Protein AF-A0A5Q4BYJ5-F1 (afdb_monomer_lite)

Secondary structure (DSSP, 8-state):
-HHHHHHHHHHHHHHHHHHHHHHHHHHHHHHHSPPPPTTTGGGGGTTHHHHHHHHHHHHHHHHHHHHHGGGSGGGTTSPTTSPPHHHHHHHHHHHHHHHHHHHHHHHHHHHHHHHHT-S-----GGGGGGHHHHHHHHHHHHHHHHHHT-

Structure (mmCIF, N/CA/C/O backbone):
data_AF-A0A5Q4BYJ5-F1
#
_entry.id   AF-A0A5Q4BYJ5-F1
#
loop_
_atom_site.group_PDB
_atom_site.id
_atom_site.type_symbol
_atom_site.label_atom_id
_atom_site.label_alt_id
_atom_site.label_comp_id
_atom_site.label_asym_id
_atom_site.label_entity_id
_atom_site.label_seq_id
_atom_site.pdbx_PDB_ins_code
_atom_site.Cartn_x
_atom_site.Cartn_y
_atom_site.Cartn_z
_atom_site.occupancy
_atom_site.B_iso_or_equiv
_atom_site.auth_seq_id
_atom_site.auth_comp_id
_atom_site.auth_asym_id
_atom_site.auth_atom_id
_atom_site.pdbx_PDB_model_num
ATOM 1 N N . MET A 1 1 ? 22.107 6.100 -10.812 1.00 63.62 1 MET A N 1
ATOM 2 C CA . MET A 1 1 ? 20.747 5.807 -11.323 1.00 63.62 1 MET A CA 1
ATOM 3 C C . MET A 1 1 ? 20.457 4.307 -11.417 1.00 63.62 1 MET A C 1
ATOM 5 O O . MET A 1 1 ? 19.502 3.867 -10.801 1.00 63.62 1 MET A O 1
ATOM 9 N N . ARG A 1 2 ? 21.280 3.491 -12.101 1.00 69.31 2 ARG A N 1
ATOM 10 C CA . ARG A 1 2 ? 21.066 2.025 -12.195 1.00 69.31 2 ARG A CA 1
ATOM 11 C C . ARG A 1 2 ? 21.220 1.290 -10.856 1.00 69.31 2 ARG A C 1
ATOM 13 O O . ARG A 1 2 ? 20.358 0.502 -10.493 1.00 69.31 2 ARG A O 1
ATOM 20 N N . SER A 1 3 ? 22.260 1.612 -10.087 1.00 79.12 3 SER A N 1
ATOM 21 C CA . SER A 1 3 ? 22.483 1.052 -8.743 1.00 79.12 3 SER A CA 1
ATOM 22 C C . SER A 1 3 ? 21.363 1.427 -7.767 1.00 79.12 3 SER A C 1
ATOM 24 O O . SER A 1 3 ? 21.011 0.643 -6.894 1.00 79.12 3 SER A O 1
ATOM 26 N N . SER A 1 4 ? 20.765 2.607 -7.958 1.00 87.44 4 SER A N 1
ATOM 27 C CA . SER A 1 4 ? 19.633 3.089 -7.167 1.00 87.44 4 SER A CA 1
ATOM 28 C C . SER A 1 4 ? 18.394 2.211 -7.367 1.00 87.44 4 SER A C 1
ATOM 30 O O . SER A 1 4 ? 17.737 1.904 -6.387 1.00 87.44 4 SER A O 1
ATOM 32 N N . LEU A 1 5 ? 18.120 1.736 -8.593 1.00 89.62 5 LEU A N 1
ATOM 33 C CA . LEU A 1 5 ? 16.994 0.833 -8.868 1.00 89.62 5 LEU A CA 1
ATOM 34 C C . LEU A 1 5 ? 17.147 -0.507 -8.136 1.00 89.62 5 LEU A C 1
ATOM 36 O O . LEU A 1 5 ? 16.210 -0.964 -7.488 1.00 89.62 5 LEU A O 1
ATOM 40 N N . VAL A 1 6 ? 18.338 -1.111 -8.203 1.00 89.56 6 VAL A N 1
ATOM 41 C CA . VAL A 1 6 ? 18.634 -2.365 -7.490 1.00 89.56 6 VAL A CA 1
ATOM 42 C C . VAL A 1 6 ? 18.486 -2.169 -5.981 1.00 89.56 6 VAL A C 1
ATOM 44 O O . VAL A 1 6 ? 17.811 -2.959 -5.326 1.00 89.56 6 VAL A O 1
ATOM 47 N N . ALA A 1 7 ? 19.043 -1.082 -5.437 1.00 94.56 7 ALA A N 1
ATOM 48 C CA . ALA A 1 7 ? 18.878 -0.739 -4.029 1.00 94.56 7 ALA A CA 1
ATOM 49 C C . ALA A 1 7 ? 17.399 -0.556 -3.648 1.00 94.56 7 ALA A C 1
ATOM 51 O O . ALA A 1 7 ? 16.985 -1.023 -2.593 1.00 94.56 7 ALA A O 1
ATOM 52 N N . SER A 1 8 ? 16.580 0.057 -4.507 1.00 96.25 8 SER A N 1
ATOM 53 C CA . SER A 1 8 ? 15.147 0.213 -4.250 1.00 96.25 8 SER A CA 1
ATOM 54 C C . SER A 1 8 ? 14.390 -1.118 -4.232 1.00 96.25 8 SER A C 1
ATOM 56 O O . SER A 1 8 ? 13.551 -1.295 -3.355 1.00 96.25 8 SER A O 1
ATOM 58 N N . TYR A 1 9 ? 14.703 -2.073 -5.118 1.00 95.75 9 TYR A N 1
ATOM 59 C CA . TYR A 1 9 ? 14.129 -3.427 -5.043 1.00 95.75 9 TYR A CA 1
ATOM 60 C C . TYR A 1 9 ? 14.543 -4.158 -3.760 1.00 95.75 9 TYR A C 1
ATOM 62 O O . TYR A 1 9 ? 13.710 -4.810 -3.134 1.00 95.75 9 TYR A O 1
ATOM 70 N N . ILE A 1 10 ? 15.804 -4.014 -3.335 1.00 97.12 10 ILE A N 1
ATOM 71 C CA . ILE A 1 10 ? 16.297 -4.591 -2.076 1.00 97.12 10 ILE A CA 1
ATOM 72 C C . ILE A 1 10 ? 15.548 -3.990 -0.882 1.00 97.12 10 ILE A C 1
ATOM 74 O O . ILE A 1 10 ? 15.026 -4.728 -0.051 1.00 97.12 10 ILE A O 1
ATOM 78 N N . LEU A 1 11 ? 15.453 -2.659 -0.807 1.00 97.75 11 LEU A N 1
ATOM 79 C CA . LEU A 1 11 ? 14.757 -1.966 0.280 1.00 97.75 11 LEU A CA 1
ATOM 80 C C . LEU A 1 11 ? 13.262 -2.291 0.304 1.00 97.75 11 LEU A C 1
ATOM 82 O O . LEU A 1 11 ? 12.705 -2.498 1.381 1.00 97.75 11 LEU A O 1
ATOM 86 N N . TRP A 1 12 ? 12.626 -2.387 -0.867 1.00 98.19 12 TRP A N 1
ATOM 87 C CA . TRP A 1 12 ? 11.240 -2.831 -0.977 1.00 98.19 12 TRP A CA 1
ATOM 88 C C . TRP A 1 12 ? 11.072 -4.252 -0.428 1.00 98.19 12 TRP A C 1
ATOM 90 O O . TRP A 1 12 ? 10.222 -4.472 0.432 1.00 98.19 12 TRP A O 1
ATOM 100 N N . GLY A 1 13 ? 11.927 -5.193 -0.842 1.00 97.88 13 GLY A N 1
ATOM 101 C CA . GLY A 1 13 ? 11.881 -6.579 -0.373 1.00 97.88 13 GLY A CA 1
ATOM 102 C C . GLY A 1 13 ? 12.079 -6.698 1.138 1.00 97.88 13 GLY A C 1
ATOM 103 O O . GLY A 1 13 ? 11.297 -7.365 1.811 1.00 97.88 13 GLY A O 1
ATOM 104 N N . ILE A 1 14 ? 13.066 -5.987 1.694 1.00 98.00 14 ILE A N 1
ATOM 105 C CA . ILE A 1 14 ? 13.293 -5.912 3.146 1.00 98.00 14 ILE A CA 1
ATOM 106 C C . ILE A 1 14 ? 12.039 -5.387 3.857 1.00 98.00 14 ILE A C 1
ATOM 108 O O . ILE A 1 14 ? 11.580 -5.993 4.827 1.00 98.00 14 ILE A O 1
ATOM 112 N N . GLY A 1 15 ? 11.464 -4.287 3.361 1.00 97.25 15 GLY A N 1
ATOM 113 C CA . GLY A 1 15 ? 10.270 -3.673 3.935 1.00 97.25 15 GLY A CA 1
ATOM 114 C C . GLY A 1 15 ? 9.064 -4.612 3.945 1.00 97.25 15 GLY A C 1
ATOM 115 O O . GLY A 1 15 ? 8.396 -4.740 4.972 1.00 97.25 15 GLY A O 1
ATOM 116 N N . ILE A 1 16 ? 8.811 -5.319 2.841 1.00 97.00 16 ILE A N 1
ATOM 117 C CA . ILE A 1 16 ? 7.688 -6.259 2.737 1.00 97.00 16 ILE A CA 1
ATOM 118 C C . ILE A 1 16 ? 7.893 -7.502 3.595 1.00 97.00 16 ILE A C 1
ATOM 120 O O . ILE A 1 16 ? 6.950 -7.919 4.265 1.00 97.00 16 ILE A O 1
ATOM 124 N N . CYS A 1 17 ? 9.106 -8.053 3.663 1.00 97.19 17 CYS A N 1
ATOM 125 C CA . CYS A 1 17 ? 9.398 -9.187 4.539 1.00 97.19 17 CYS A CA 1
ATOM 126 C C . CYS A 1 17 ? 9.160 -8.836 6.015 1.00 97.19 17 CYS A C 1
ATOM 128 O O . CYS A 1 17 ? 8.422 -9.544 6.703 1.00 97.19 17 CYS A O 1
ATOM 130 N N . PHE A 1 18 ? 9.712 -7.715 6.495 1.00 97.00 18 PHE A N 1
ATOM 131 C CA . PHE A 1 18 ? 9.479 -7.271 7.873 1.00 97.00 18 PHE A CA 1
ATOM 132 C C . PHE A 1 18 ? 8.009 -6.944 8.130 1.00 97.00 18 PHE A C 1
ATOM 134 O O . PHE A 1 18 ? 7.467 -7.331 9.167 1.00 97.00 18 PHE A O 1
ATOM 141 N N . SER A 1 19 ? 7.336 -6.297 7.176 1.00 96.00 19 SER A N 1
ATOM 142 C CA . SER A 1 19 ? 5.901 -6.060 7.288 1.00 96.00 19 SER A CA 1
ATOM 143 C C . SER A 1 19 ? 5.115 -7.364 7.391 1.00 96.00 19 SER A C 1
ATOM 145 O O . SER A 1 19 ? 4.181 -7.430 8.181 1.00 96.00 19 SER A O 1
ATOM 147 N N . GLY A 1 20 ? 5.466 -8.396 6.623 1.00 95.81 20 GLY A N 1
ATOM 148 C CA . GLY A 1 20 ? 4.810 -9.701 6.685 1.00 95.81 20 GLY A CA 1
ATOM 149 C C . GLY A 1 20 ? 4.900 -10.324 8.080 1.00 95.81 20 GLY A C 1
ATOM 150 O O . GLY A 1 20 ? 3.893 -10.793 8.609 1.00 95.81 20 GLY A O 1
ATOM 151 N N . MET A 1 21 ? 6.071 -10.244 8.720 1.00 96.88 21 MET A N 1
ATOM 152 C CA . MET A 1 21 ? 6.265 -10.717 10.097 1.00 96.88 21 MET A CA 1
ATOM 153 C C . MET A 1 21 ? 5.393 -9.938 11.091 1.00 96.88 21 MET A C 1
ATOM 155 O O . MET A 1 21 ? 4.711 -10.538 11.921 1.00 96.88 21 MET A O 1
ATOM 159 N N . VAL A 1 22 ? 5.365 -8.605 10.985 1.00 94.56 22 VAL A N 1
ATOM 160 C CA . VAL A 1 22 ? 4.539 -7.749 11.854 1.00 94.56 22 VAL A CA 1
ATOM 161 C C . VAL A 1 22 ? 3.049 -8.022 11.647 1.00 94.56 22 VAL A C 1
ATOM 163 O O . VAL A 1 22 ? 2.313 -8.131 12.624 1.00 94.56 22 VAL A O 1
ATOM 166 N N . LEU A 1 23 ? 2.602 -8.183 10.399 1.00 93.62 23 LEU A N 1
ATOM 167 C CA . LEU A 1 23 ? 1.213 -8.500 10.064 1.00 93.62 23 LEU A CA 1
ATOM 168 C C . LEU A 1 23 ? 0.786 -9.854 10.630 1.00 93.62 23 LEU A C 1
ATOM 170 O O . LEU A 1 23 ? -0.302 -9.951 11.191 1.00 93.62 23 LEU A O 1
ATOM 174 N N . ALA A 1 24 ? 1.638 -10.877 10.538 1.00 93.69 24 ALA A N 1
ATOM 175 C CA . ALA A 1 24 ? 1.357 -12.190 11.112 1.00 93.69 24 ALA A CA 1
ATOM 176 C C . ALA A 1 24 ? 1.212 -12.123 12.642 1.00 93.69 24 ALA A C 1
ATOM 178 O O . ALA A 1 24 ? 0.243 -12.641 13.201 1.00 93.69 24 ALA A O 1
ATOM 179 N N . LEU A 1 25 ? 2.129 -11.424 13.322 1.00 93.12 25 LEU A N 1
ATOM 180 C CA . LEU A 1 25 ? 2.059 -11.212 14.772 1.00 93.12 25 LEU A CA 1
ATOM 181 C C . LEU A 1 25 ? 0.825 -10.396 15.174 1.00 93.12 25 LEU A C 1
ATOM 183 O O . LEU A 1 25 ? 0.173 -10.706 16.171 1.00 93.12 25 LEU A O 1
ATOM 187 N N . TYR A 1 26 ? 0.486 -9.369 14.396 1.00 90.62 26 TYR A N 1
ATOM 188 C CA . TYR A 1 26 ? -0.682 -8.534 14.642 1.00 90.62 26 TYR A CA 1
ATOM 189 C C . TYR A 1 26 ? -1.987 -9.305 14.434 1.00 90.62 26 TYR A C 1
ATOM 191 O O . TYR A 1 26 ? -2.884 -9.223 15.271 1.00 90.62 26 TYR A O 1
ATOM 199 N N . PHE A 1 27 ? -2.073 -10.108 13.373 1.00 89.94 27 PHE A N 1
ATOM 200 C CA . PHE A 1 27 ? -3.207 -10.993 13.130 1.00 89.94 27 PHE A CA 1
ATOM 201 C C . PHE A 1 27 ? -3.391 -11.974 14.290 1.00 89.94 27 PHE A C 1
ATOM 203 O O . PHE A 1 27 ? -4.468 -12.032 14.877 1.00 89.94 27 PHE A O 1
ATOM 210 N N . HIS A 1 28 ? -2.318 -12.652 14.706 1.00 91.19 28 HIS A N 1
ATOM 211 C CA . HIS A 1 28 ? -2.347 -13.539 15.867 1.00 91.19 28 HIS A CA 1
ATOM 212 C C . HIS A 1 28 ? -2.804 -12.806 17.140 1.00 91.19 28 HIS A C 1
ATOM 214 O O . HIS A 1 28 ? -3.671 -13.296 17.867 1.00 91.19 28 HIS A O 1
ATOM 220 N N . ARG A 1 29 ? -2.297 -11.588 17.387 1.00 90.00 29 ARG A N 1
ATOM 221 C CA . ARG A 1 29 ? -2.731 -10.753 18.517 1.00 90.00 29 ARG A CA 1
ATOM 222 C C . ARG A 1 29 ? -4.238 -10.507 18.475 1.00 90.00 29 ARG A C 1
ATOM 224 O O . ARG A 1 29 ? -4.868 -10.639 19.517 1.00 90.00 29 ARG A O 1
ATOM 231 N N . LEU A 1 30 ? -4.793 -10.146 17.319 1.00 86.38 30 LEU A N 1
ATOM 232 C CA . LEU A 1 30 ? -6.227 -9.889 17.157 1.00 86.38 30 LEU A CA 1
ATOM 233 C C . LEU A 1 30 ? -7.084 -11.149 17.321 1.00 86.38 30 LEU A C 1
ATOM 235 O O . LEU A 1 30 ? -8.233 -11.035 17.731 1.00 86.38 30 LEU A O 1
ATOM 239 N N . THR A 1 31 ? -6.548 -12.337 17.022 1.00 87.00 31 THR A N 1
ATOM 240 C CA . THR A 1 31 ? -7.291 -13.594 17.211 1.00 87.00 31 THR A CA 1
ATOM 241 C C . THR A 1 31 ? -7.365 -14.050 18.666 1.00 87.00 31 THR A C 1
ATOM 243 O O . THR A 1 31 ? -8.331 -14.710 19.035 1.00 87.00 31 THR A O 1
ATOM 246 N N . ILE A 1 32 ? -6.366 -13.718 19.492 1.00 91.19 32 ILE A N 1
ATOM 247 C CA . ILE A 1 32 ? -6.284 -14.209 20.882 1.00 91.19 32 ILE A CA 1
ATOM 248 C C . ILE A 1 32 ? -6.596 -13.134 21.934 1.00 91.19 32 ILE A C 1
ATOM 250 O O . ILE A 1 32 ? -6.940 -13.467 23.063 1.00 91.19 32 ILE A O 1
ATOM 254 N N . HIS A 1 33 ? -6.461 -11.851 21.591 1.00 85.94 33 HIS A N 1
ATOM 255 C CA . HIS A 1 33 ? -6.767 -10.728 22.475 1.00 85.94 33 HIS A CA 1
ATOM 256 C C . HIS A 1 33 ? -7.932 -9.913 21.918 1.00 85.94 33 HIS A C 1
ATOM 258 O O . HIS A 1 33 ? -8.135 -9.837 20.708 1.00 85.94 33 HIS A O 1
ATOM 264 N N . SER A 1 34 ? -8.646 -9.223 22.806 1.00 82.44 34 SER A N 1
ATOM 265 C CA . SER A 1 34 ? -9.687 -8.269 22.427 1.00 82.44 34 SER A CA 1
ATOM 266 C C . SER A 1 34 ? -9.161 -7.175 21.486 1.00 82.44 34 SER A C 1
ATOM 268 O O . SER A 1 34 ? -7.967 -6.838 21.474 1.00 82.44 34 SER A O 1
ATOM 270 N N . LEU A 1 35 ? -10.084 -6.573 20.729 1.00 82.00 35 LEU A N 1
ATOM 271 C CA . LEU A 1 35 ? -9.808 -5.387 19.919 1.00 82.00 35 LEU A CA 1
ATOM 272 C C . LEU A 1 35 ? -9.117 -4.285 20.754 1.00 82.00 35 LEU A C 1
ATOM 274 O O . LEU A 1 35 ? -9.303 -4.229 21.975 1.00 82.00 35 LEU A O 1
ATOM 278 N N . PRO A 1 36 ? -8.305 -3.413 20.122 1.00 81.81 36 PRO A N 1
ATOM 279 C CA . PRO A 1 36 ? -7.671 -2.288 20.810 1.00 81.81 36 PRO A CA 1
ATOM 280 C C . PRO A 1 36 ? -8.675 -1.419 21.587 1.00 81.81 36 PRO A C 1
ATOM 282 O O . PRO A 1 36 ? -9.865 -1.396 21.268 1.00 81.81 36 PRO A O 1
ATOM 285 N N . SER A 1 37 ? -8.191 -0.672 22.590 1.00 82.12 37 SER A N 1
ATOM 286 C CA . SER A 1 37 ? -9.039 0.277 23.326 1.00 82.12 37 SER A CA 1
ATOM 287 C C . SER A 1 37 ? -9.680 1.291 22.374 1.00 82.12 37 SER A C 1
ATOM 289 O O . SER A 1 37 ? -9.189 1.539 21.270 1.00 82.12 37 SER A O 1
ATOM 291 N N . LYS A 1 38 ? -10.768 1.927 22.817 1.00 79.25 38 LYS A N 1
ATOM 292 C CA . LYS A 1 38 ? -11.499 2.907 22.001 1.00 79.25 38 LYS A CA 1
ATOM 293 C C . LYS A 1 38 ? -10.617 4.073 21.543 1.00 79.25 38 LYS A C 1
ATOM 295 O O . LYS A 1 38 ? -10.862 4.602 20.464 1.00 79.25 38 LYS A O 1
ATOM 300 N N . GLU A 1 39 ? -9.594 4.464 22.314 1.00 79.25 39 GLU A N 1
ATOM 301 C CA . GLU A 1 39 ? -8.660 5.511 21.876 1.00 79.25 39 GLU A CA 1
ATOM 302 C C . GLU A 1 39 ? -7.704 5.032 20.778 1.00 79.25 39 GLU A C 1
ATOM 304 O O . GLU A 1 39 ? -7.321 5.817 19.915 1.00 79.25 39 GLU A O 1
ATOM 309 N N . ALA A 1 40 ? -7.344 3.746 20.781 1.00 82.00 40 ALA A N 1
ATOM 310 C CA . ALA A 1 40 ? -6.397 3.153 19.843 1.00 82.00 40 ALA A CA 1
ATOM 311 C C . ALA A 1 40 ? -7.071 2.430 18.668 1.00 82.00 40 ALA A C 1
ATOM 313 O O . ALA A 1 40 ? -6.370 1.840 17.847 1.00 82.00 40 ALA A O 1
ATOM 314 N N . ILE A 1 41 ? -8.403 2.455 18.554 1.00 84.50 41 ILE A N 1
ATOM 315 C CA . ILE A 1 41 ? -9.133 1.663 17.555 1.00 84.50 41 ILE A CA 1
ATOM 316 C C . ILE A 1 41 ? -8.686 1.970 16.125 1.00 84.50 41 ILE A C 1
ATOM 318 O O . ILE A 1 41 ? -8.604 1.058 15.322 1.00 84.50 41 ILE A O 1
ATOM 322 N N . VAL A 1 42 ? -8.287 3.210 15.815 1.00 87.19 42 VAL A N 1
ATOM 323 C CA . VAL A 1 42 ? -7.807 3.597 14.473 1.00 87.19 42 VAL A CA 1
ATOM 324 C C . VAL A 1 42 ? -6.553 2.812 14.058 1.00 87.19 42 VAL A C 1
ATOM 326 O O . VAL A 1 42 ? -6.310 2.610 12.870 1.00 87.19 42 VAL A O 1
ATOM 329 N N . SER A 1 43 ? -5.795 2.270 15.018 1.00 85.56 43 SER A N 1
ATOM 330 C CA . SER A 1 43 ? -4.631 1.419 14.741 1.00 85.56 43 SER A CA 1
ATOM 331 C C . SER A 1 43 ? -4.966 0.138 13.966 1.00 85.56 43 SER A C 1
ATOM 333 O O . SER A 1 43 ? -4.076 -0.423 13.331 1.00 85.56 43 SER A O 1
ATOM 335 N N . VAL A 1 44 ? -6.233 -0.296 13.933 1.00 88.94 44 VAL A N 1
ATOM 336 C CA . VAL A 1 44 ? -6.669 -1.454 13.128 1.00 88.94 44 VAL A CA 1
ATOM 337 C C . VAL A 1 44 ? -6.539 -1.227 11.617 1.00 88.94 44 VAL A C 1
ATOM 339 O O . VAL A 1 44 ? -6.564 -2.190 10.858 1.00 88.94 44 VAL A O 1
ATOM 342 N N . PHE A 1 45 ? -6.340 0.021 11.175 1.00 92.56 45 PHE A N 1
ATOM 343 C CA . PHE A 1 45 ? -6.052 0.366 9.778 1.00 92.56 45 PHE A CA 1
ATOM 344 C C . PHE A 1 45 ? -4.562 0.261 9.430 1.00 92.56 45 PHE A C 1
ATOM 346 O O . PHE A 1 45 ? -4.221 0.223 8.251 1.00 92.56 45 PHE A O 1
ATOM 353 N N . LEU A 1 46 ? -3.657 0.192 10.417 1.00 88.81 46 LEU A N 1
ATOM 354 C CA . LEU A 1 46 ? -2.208 0.158 10.174 1.00 88.81 46 LEU A CA 1
ATOM 355 C C . LEU A 1 46 ? -1.756 -0.966 9.228 1.00 88.81 46 LEU A C 1
ATOM 357 O O . LEU A 1 46 ? -0.888 -0.684 8.402 1.00 88.81 46 LEU A O 1
ATOM 361 N N . PRO A 1 47 ? -2.343 -2.182 9.256 1.00 92.94 47 PRO A N 1
ATOM 362 C CA . PRO A 1 47 ? -2.034 -3.235 8.289 1.00 92.94 47 PRO A CA 1
ATOM 363 C C . PRO A 1 47 ? -2.183 -2.844 6.813 1.00 92.94 47 PRO A C 1
ATOM 365 O O . PRO A 1 47 ? -1.457 -3.357 5.965 1.00 92.94 47 PRO A O 1
ATOM 368 N N . ILE A 1 48 ? -3.090 -1.913 6.498 1.00 97.06 48 ILE A N 1
ATOM 369 C CA . ILE A 1 48 ? -3.331 -1.429 5.130 1.00 97.06 48 ILE A CA 1
ATOM 370 C C . ILE A 1 48 ? -2.124 -0.626 4.626 1.00 97.06 48 ILE A C 1
ATOM 372 O O . ILE A 1 48 ? -1.799 -0.682 3.444 1.00 97.06 48 ILE A O 1
ATOM 376 N N . GLY A 1 49 ? -1.429 0.080 5.522 1.00 96.38 49 GLY A N 1
ATOM 377 C CA . GLY A 1 49 ? -0.287 0.937 5.205 1.00 96.38 49 GLY A CA 1
ATOM 378 C C . GLY A 1 49 ? 0.803 0.241 4.381 1.00 96.38 49 GLY A C 1
ATOM 379 O O . GLY A 1 49 ? 1.041 0.634 3.239 1.00 96.38 49 GLY A O 1
ATOM 380 N N . PRO A 1 50 ? 1.472 -0.800 4.906 1.00 96.56 50 PRO A N 1
ATOM 381 C CA . PRO A 1 50 ? 2.530 -1.481 4.169 1.00 96.56 50 PRO A CA 1
ATOM 382 C C . PRO A 1 50 ? 2.027 -2.244 2.936 1.00 96.56 50 PRO A C 1
ATOM 384 O O . PRO A 1 50 ? 2.782 -2.385 1.977 1.00 96.56 50 PRO A O 1
ATOM 387 N N . LEU A 1 51 ? 0.769 -2.697 2.915 1.00 98.00 51 LEU A N 1
ATOM 388 C CA . LEU A 1 51 ? 0.190 -3.367 1.746 1.00 98.00 51 LEU A CA 1
ATOM 389 C C . LEU A 1 51 ? -0.079 -2.379 0.601 1.00 98.00 51 LEU A C 1
ATOM 391 O O . LEU A 1 51 ? 0.325 -2.633 -0.531 1.00 98.00 51 LEU A O 1
ATOM 395 N N . GLY A 1 52 ? -0.684 -1.225 0.894 1.00 97.94 52 GLY A N 1
ATOM 396 C CA . GLY A 1 52 ? -0.923 -0.166 -0.088 1.00 97.94 52 GLY A CA 1
ATOM 397 C C . GLY A 1 52 ? 0.375 0.494 -0.555 1.00 97.94 52 GLY A C 1
ATOM 398 O O . GLY A 1 52 ? 0.636 0.560 -1.754 1.00 97.94 52 GLY A O 1
ATOM 399 N N . GLN A 1 53 ? 1.246 0.902 0.376 1.00 98.00 53 GLN A N 1
ATOM 400 C CA . GLN A 1 53 ? 2.539 1.509 0.037 1.00 98.00 53 GLN A CA 1
ATOM 401 C C . GLN A 1 53 ? 3.453 0.522 -0.692 1.00 98.00 53 GLN A C 1
ATOM 403 O O . GLN A 1 53 ? 4.167 0.896 -1.622 1.00 98.00 53 GLN A O 1
ATOM 408 N N . GLY A 1 54 ? 3.437 -0.741 -0.271 1.00 98.00 54 GLY A N 1
ATOM 409 C CA . GLY A 1 54 ? 4.169 -1.816 -0.913 1.00 98.00 54 GLY A CA 1
ATOM 410 C C . GLY A 1 54 ? 3.696 -2.078 -2.338 1.00 98.00 54 GLY A C 1
ATOM 411 O O . GLY A 1 54 ? 4.532 -2.136 -3.240 1.00 98.00 54 GLY A O 1
ATOM 412 N N . GLY A 1 55 ? 2.379 -2.155 -2.550 1.00 98.38 55 GLY A N 1
ATOM 413 C CA . GLY A 1 55 ? 1.777 -2.300 -3.876 1.00 98.38 55 GLY A CA 1
ATOM 414 C C . GLY A 1 55 ? 2.123 -1.129 -4.798 1.00 98.38 55 GLY A C 1
ATOM 415 O O . GLY A 1 55 ? 2.719 -1.325 -5.855 1.00 98.38 55 GLY A O 1
ATOM 416 N N . PHE A 1 56 ? 1.890 0.106 -4.348 1.00 98.44 56 PHE A N 1
ATOM 417 C CA . PHE A 1 56 ? 2.268 1.304 -5.103 1.00 98.44 56 PHE A CA 1
ATOM 418 C C . PHE A 1 56 ? 3.772 1.338 -5.427 1.00 98.44 56 PHE A C 1
ATOM 420 O O . PHE A 1 56 ? 4.181 1.655 -6.547 1.00 98.44 56 PHE A O 1
ATOM 427 N N . GLY A 1 57 ? 4.612 0.983 -4.451 1.00 98.19 57 GLY A N 1
ATOM 428 C CA . GLY A 1 57 ? 6.061 0.943 -4.605 1.00 98.19 57 GLY A CA 1
ATOM 429 C C . GLY A 1 57 ? 6.516 -0.040 -5.683 1.00 98.19 57 GLY A C 1
ATOM 430 O O . GLY A 1 57 ? 7.326 0.332 -6.531 1.00 98.19 57 GLY A O 1
ATOM 431 N N . ILE A 1 58 ? 5.988 -1.268 -5.698 1.00 98.44 58 ILE A N 1
ATOM 432 C CA . ILE A 1 58 ? 6.421 -2.278 -6.674 1.00 98.44 58 ILE A CA 1
ATOM 433 C C . ILE A 1 58 ? 5.945 -1.957 -8.095 1.00 98.44 58 ILE A C 1
ATOM 435 O O . ILE A 1 58 ? 6.697 -2.180 -9.044 1.00 98.44 58 ILE A O 1
ATOM 439 N N . GLN A 1 59 ? 4.771 -1.333 -8.255 1.00 98.12 59 GLN A N 1
ATOM 440 C CA . GLN A 1 59 ? 4.327 -0.822 -9.558 1.00 98.12 59 GLN A CA 1
ATOM 441 C C . GLN A 1 59 ? 5.285 0.253 -10.088 1.00 98.12 59 GLN A C 1
ATOM 443 O O . GLN A 1 59 ? 5.725 0.187 -11.237 1.00 98.12 59 GLN A O 1
ATOM 448 N N . GLN A 1 60 ? 5.680 1.212 -9.244 1.00 97.69 60 GLN A N 1
ATOM 449 C CA . GLN A 1 60 ? 6.642 2.251 -9.626 1.00 97.69 60 GLN A CA 1
ATOM 450 C C . GLN A 1 60 ? 8.004 1.668 -10.006 1.00 97.69 60 GLN A C 1
ATOM 452 O O . GLN A 1 60 ? 8.593 2.068 -11.014 1.00 97.69 60 GLN A O 1
ATOM 457 N N . LEU A 1 61 ? 8.499 0.692 -9.241 1.00 96.94 61 LEU A N 1
ATOM 458 C CA . LEU A 1 61 ? 9.743 0.003 -9.575 1.00 96.94 61 LEU A CA 1
ATOM 459 C C . LEU A 1 61 ? 9.643 -0.728 -10.918 1.00 96.94 61 LEU A C 1
ATOM 461 O O . LEU A 1 61 ? 10.594 -0.668 -11.697 1.00 96.94 61 LEU A O 1
ATOM 465 N N . GLY A 1 62 ? 8.499 -1.338 -11.231 1.00 95.44 62 GLY A N 1
ATOM 466 C CA . GLY A 1 62 ? 8.220 -1.926 -12.542 1.00 95.44 62 GLY A CA 1
ATOM 467 C C . GLY A 1 62 ? 8.302 -0.901 -13.681 1.00 95.44 62 GLY A C 1
ATOM 468 O O . GLY A 1 62 ? 9.028 -1.101 -14.657 1.00 95.44 62 GLY A O 1
ATOM 469 N N . LYS A 1 63 ? 7.645 0.257 -13.528 1.00 94.81 63 LYS A N 1
ATOM 470 C CA . LYS A 1 63 ? 7.669 1.352 -14.523 1.00 94.81 63 LYS A CA 1
ATOM 471 C C . LYS A 1 63 ? 9.074 1.905 -14.755 1.00 94.81 63 LYS A C 1
ATOM 473 O O . LYS A 1 63 ? 9.450 2.226 -15.884 1.00 94.81 63 LYS A O 1
ATOM 478 N N . VAL A 1 64 ? 9.869 2.031 -13.693 1.00 94.19 64 VAL A N 1
ATOM 479 C CA . VAL A 1 64 ? 11.264 2.480 -13.798 1.00 94.19 64 VAL A CA 1
ATOM 480 C C . VAL A 1 64 ? 12.134 1.401 -14.454 1.00 94.19 64 VAL A C 1
ATOM 482 O O . VAL A 1 64 ? 12.998 1.736 -15.270 1.00 94.19 64 VAL A O 1
ATOM 485 N N . SER A 1 65 ? 11.882 0.118 -14.178 1.00 90.81 65 SER A N 1
ATOM 486 C CA . SER A 1 65 ? 12.586 -1.002 -14.814 1.00 90.81 65 SER A CA 1
ATOM 487 C C . SER A 1 65 ? 12.439 -1.008 -16.337 1.00 90.81 65 SER A C 1
ATOM 489 O O . SER A 1 65 ? 13.449 -1.198 -17.017 1.00 90.81 65 SER A O 1
ATOM 491 N N . LEU A 1 66 ? 11.251 -0.714 -16.884 1.00 89.06 66 LEU A N 1
ATOM 492 C CA . LEU A 1 66 ? 11.040 -0.591 -18.339 1.00 89.06 66 LEU A CA 1
ATOM 493 C C . LEU A 1 66 ? 11.993 0.415 -18.995 1.00 89.06 66 LEU A C 1
ATOM 495 O O . LEU A 1 66 ? 12.499 0.181 -20.088 1.00 89.06 66 LEU A O 1
ATOM 499 N N . LYS A 1 67 ? 12.268 1.535 -18.319 1.00 86.62 67 LYS A N 1
ATOM 500 C CA . LYS A 1 67 ? 13.106 2.614 -18.863 1.00 86.62 67 LYS A CA 1
ATOM 501 C C . LYS A 1 67 ? 14.600 2.332 -18.716 1.00 86.62 67 LYS A C 1
ATOM 503 O O . LYS A 1 67 ? 15.395 2.741 -19.562 1.00 86.62 67 LYS A O 1
ATOM 508 N N . LEU A 1 68 ? 14.997 1.690 -17.615 1.00 84.88 68 LEU A N 1
ATOM 509 C CA . LEU A 1 68 ? 16.406 1.582 -17.225 1.00 84.88 68 LEU A CA 1
ATOM 510 C C . LEU A 1 68 ? 17.058 0.253 -17.604 1.00 84.88 68 LEU A C 1
ATOM 512 O O . LEU A 1 68 ? 18.249 0.254 -17.923 1.00 84.88 68 LEU A O 1
ATOM 516 N N . LEU A 1 69 ? 16.319 -0.861 -17.587 1.00 78.44 69 LEU A N 1
ATOM 517 C CA . LEU A 1 69 ? 16.890 -2.182 -17.865 1.00 78.44 69 LEU A CA 1
ATOM 518 C C . LEU A 1 69 ? 17.366 -2.383 -19.313 1.00 78.44 69 LEU A C 1
ATOM 520 O O . LEU A 1 69 ? 18.449 -2.949 -19.462 1.00 78.44 69 LEU A O 1
ATOM 524 N N . PRO A 1 70 ? 16.705 -1.854 -20.367 1.00 72.56 70 PRO A N 1
ATOM 525 C CA . PRO A 1 70 ? 17.220 -1.954 -21.742 1.00 72.56 70 PRO A CA 1
ATOM 526 C C . PRO A 1 70 ? 18.612 -1.326 -21.937 1.00 72.56 70 PRO A C 1
ATOM 528 O O . PRO A 1 70 ? 19.322 -1.595 -22.905 1.00 72.56 70 PRO A O 1
ATOM 531 N N . GLN A 1 71 ? 19.040 -0.472 -21.005 1.00 70.69 71 GLN A N 1
ATOM 532 C CA . GLN A 1 71 ? 20.328 0.208 -21.070 1.00 70.69 71 GLN A CA 1
ATOM 533 C C . GLN A 1 71 ? 21.471 -0.597 -20.422 1.00 70.69 71 GLN A C 1
ATOM 535 O O . GLN A 1 71 ? 22.638 -0.205 -20.537 1.00 70.69 71 GLN A O 1
ATOM 540 N N . ILE A 1 72 ? 21.160 -1.692 -19.721 1.00 69.25 72 ILE A N 1
ATOM 541 C CA . ILE A 1 72 ? 22.116 -2.523 -18.983 1.00 69.25 72 ILE A CA 1
ATOM 542 C C . ILE A 1 72 ? 22.633 -3.648 -19.883 1.00 69.25 72 ILE A C 1
ATOM 544 O O . ILE A 1 72 ? 21.857 -4.399 -20.458 1.00 69.25 72 ILE A O 1
ATOM 548 N N . THR A 1 73 ? 23.957 -3.796 -19.962 1.00 61.72 73 THR A N 1
ATOM 549 C CA . THR A 1 73 ? 24.644 -4.722 -20.880 1.00 61.72 73 THR A CA 1
ATOM 550 C C . THR A 1 73 ? 24.191 -6.180 -20.747 1.00 61.72 73 THR A C 1
ATOM 552 O O . THR A 1 73 ? 23.984 -6.830 -21.762 1.00 61.72 73 THR A O 1
ATOM 555 N N . VAL A 1 74 ? 23.953 -6.670 -19.524 1.00 64.50 74 VAL A N 1
ATOM 556 C CA . VAL A 1 74 ? 23.456 -8.040 -19.260 1.00 64.50 74 VAL A CA 1
ATOM 557 C C . VAL A 1 74 ? 22.055 -8.283 -19.837 1.00 64.50 74 VAL A C 1
ATOM 559 O O . VAL A 1 74 ? 21.713 -9.407 -20.184 1.00 64.50 74 VAL A O 1
ATOM 562 N N . PHE A 1 75 ? 21.245 -7.232 -19.973 1.00 58.66 75 PHE A N 1
ATOM 563 C CA . PHE A 1 75 ? 19.896 -7.314 -20.537 1.00 58.66 75 PHE A CA 1
ATOM 564 C C . PHE A 1 75 ? 19.848 -6.946 -22.029 1.00 58.66 75 PHE A C 1
ATOM 566 O O . PHE A 1 75 ? 18.793 -7.064 -22.644 1.00 58.66 75 PHE A O 1
ATOM 573 N N . LYS A 1 76 ? 20.980 -6.538 -22.627 1.00 58.91 76 LYS A N 1
ATOM 574 C CA . LYS A 1 76 ? 21.116 -6.284 -24.074 1.00 58.91 76 LYS A CA 1
ATOM 575 C C . LYS A 1 76 ? 21.381 -7.546 -24.896 1.00 58.91 76 LYS A C 1
ATOM 577 O O . LYS A 1 76 ? 21.258 -7.501 -26.112 1.00 58.91 76 LYS A O 1
ATOM 582 N N . THR A 1 77 ? 21.765 -8.651 -24.260 1.00 57.72 77 THR A N 1
ATOM 583 C CA . THR A 1 77 ? 22.079 -9.930 -24.924 1.00 57.72 77 THR A CA 1
ATOM 584 C C . THR A 1 77 ? 20.848 -10.755 -25.306 1.00 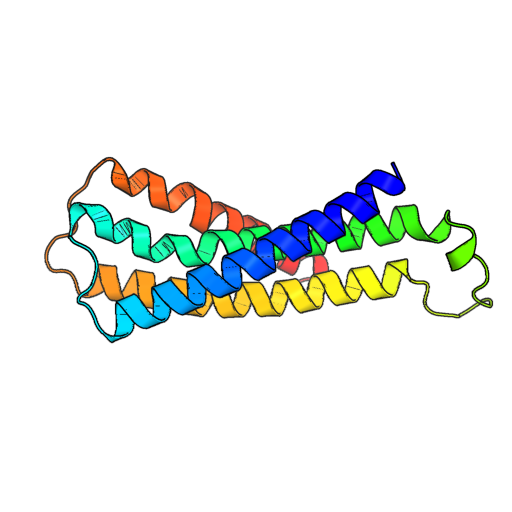57.72 77 THR A C 1
ATOM 586 O O . THR A 1 77 ? 20.997 -11.868 -25.802 1.00 57.72 77 THR A O 1
ATOM 589 N N . ALA A 1 78 ? 19.637 -10.241 -25.083 1.00 57.81 78 ALA A N 1
ATOM 590 C CA . ALA A 1 78 ? 18.410 -10.910 -25.491 1.00 57.81 78 ALA A CA 1
ATOM 591 C C . ALA A 1 78 ? 18.211 -10.781 -27.015 1.00 57.81 78 ALA A C 1
ATOM 593 O O . ALA A 1 78 ? 18.410 -9.709 -27.588 1.00 57.81 78 ALA A O 1
ATOM 594 N N . ALA A 1 79 ? 17.856 -11.885 -27.678 1.00 55.00 79 ALA A N 1
ATOM 595 C CA . ALA A 1 79 ? 17.606 -11.909 -29.118 1.00 55.00 79 ALA A CA 1
ATOM 596 C C . ALA A 1 79 ? 16.438 -10.972 -29.504 1.00 55.00 79 ALA A C 1
ATOM 598 O O . ALA A 1 79 ? 15.538 -10.758 -28.687 1.00 55.00 79 ALA A O 1
ATOM 599 N N . PRO A 1 80 ? 16.397 -10.445 -30.743 1.00 51.62 80 PRO A N 1
ATOM 600 C CA . PRO A 1 80 ? 15.247 -9.688 -31.234 1.00 51.62 80 PRO A CA 1
ATOM 601 C C . PRO A 1 80 ? 13.951 -10.498 -31.055 1.00 51.62 80 PRO A C 1
ATOM 603 O O . PRO A 1 80 ? 13.847 -11.609 -31.569 1.00 51.62 80 PRO A O 1
ATOM 606 N N . GLY A 1 81 ? 12.985 -9.959 -30.304 1.00 53.66 81 GLY A N 1
ATOM 607 C CA . GLY A 1 81 ? 11.715 -10.632 -29.987 1.00 53.66 81 GLY A CA 1
ATOM 608 C C . GLY A 1 81 ? 11.665 -11.375 -28.643 1.00 53.66 81 GLY A C 1
ATOM 609 O O . GLY A 1 81 ? 10.627 -11.939 -28.311 1.00 53.66 81 GLY A O 1
ATOM 610 N N . ALA A 1 82 ? 12.740 -11.374 -27.849 1.00 59.28 82 ALA A N 1
ATOM 611 C CA . ALA A 1 82 ? 12.718 -11.897 -26.484 1.00 59.28 82 ALA A CA 1
ATOM 612 C C . ALA A 1 82 ? 12.125 -10.878 -25.492 1.00 59.28 82 ALA A C 1
ATOM 614 O O . ALA A 1 82 ? 12.376 -9.678 -25.609 1.00 59.28 82 ALA A O 1
ATOM 615 N N . ILE A 1 83 ? 11.375 -11.362 -24.491 1.00 57.97 83 ILE A N 1
ATOM 616 C CA . ILE A 1 83 ? 10.861 -10.525 -23.397 1.00 57.97 83 ILE A CA 1
ATOM 617 C C . ILE A 1 83 ? 12.056 -9.934 -22.644 1.00 57.97 83 ILE A C 1
ATOM 619 O O . ILE A 1 83 ? 12.899 -10.663 -22.109 1.00 57.97 83 ILE A O 1
ATOM 623 N N . HIS A 1 84 ? 12.133 -8.608 -22.590 1.00 74.19 84 HIS A N 1
ATOM 624 C CA . HIS A 1 84 ? 13.214 -7.931 -21.888 1.00 74.19 84 HIS A CA 1
ATOM 625 C C . HIS A 1 84 ? 12.934 -7.954 -20.383 1.00 74.19 84 HIS A C 1
ATOM 627 O O . HIS A 1 84 ? 11.793 -7.812 -19.945 1.00 74.19 84 HIS A O 1
ATOM 633 N N . GLY A 1 85 ? 13.977 -8.063 -19.553 1.00 78.56 85 GLY A N 1
ATOM 634 C CA . GLY A 1 85 ? 13.816 -8.106 -18.090 1.00 78.56 85 GLY A CA 1
ATOM 635 C C . GLY A 1 85 ? 13.000 -6.936 -17.509 1.00 78.56 85 GLY A C 1
ATOM 636 O O . GLY A 1 85 ? 12.354 -7.093 -16.478 1.00 78.56 85 GLY A O 1
ATOM 637 N N . GLY A 1 86 ? 12.971 -5.784 -18.192 1.00 84.75 86 GLY A N 1
ATOM 638 C CA . GLY A 1 86 ? 12.115 -4.642 -17.847 1.00 84.75 86 GLY A CA 1
ATOM 639 C C . GLY A 1 86 ? 10.619 -4.940 -17.920 1.00 84.75 86 GLY A C 1
ATOM 640 O O . GLY A 1 86 ? 9.894 -4.570 -17.003 1.00 84.75 86 GLY A O 1
ATOM 641 N N . GLU A 1 87 ? 10.175 -5.629 -18.970 1.00 88.12 87 GLU A N 1
ATOM 642 C CA . GLU A 1 87 ? 8.767 -5.985 -19.186 1.00 88.12 87 GLU A CA 1
ATOM 643 C C . GLU A 1 87 ? 8.311 -7.005 -18.144 1.00 88.12 87 GLU A C 1
ATOM 645 O O . GLU A 1 87 ? 7.262 -6.833 -17.531 1.00 88.12 87 GLU A O 1
ATOM 650 N N . ILE A 1 88 ? 9.152 -8.006 -17.857 1.00 90.31 88 ILE A N 1
ATOM 651 C CA . ILE A 1 88 ? 8.881 -9.007 -16.814 1.00 90.31 88 ILE A CA 1
ATOM 652 C C . ILE A 1 88 ? 8.670 -8.325 -15.460 1.00 90.31 88 ILE A C 1
ATOM 654 O O . ILE A 1 88 ? 7.673 -8.581 -14.790 1.00 90.31 88 ILE A O 1
ATOM 658 N N . LEU A 1 89 ? 9.588 -7.442 -15.052 1.00 92.75 89 LEU A N 1
ATOM 659 C CA . LEU A 1 89 ? 9.477 -6.747 -13.767 1.00 92.75 89 LEU A CA 1
ATOM 660 C C . LEU A 1 89 ? 8.283 -5.793 -13.709 1.00 92.75 89 LEU A C 1
ATOM 662 O O . LEU A 1 89 ? 7.719 -5.592 -12.638 1.00 92.75 89 LEU A O 1
ATOM 666 N N . TYR A 1 90 ? 7.890 -5.215 -14.839 1.00 94.75 90 TYR A N 1
ATOM 667 C CA . TYR A 1 90 ? 6.706 -4.374 -14.922 1.00 94.75 90 TYR A CA 1
ATOM 668 C C . TYR A 1 90 ? 5.413 -5.170 -14.729 1.00 94.75 90 TYR A C 1
ATOM 670 O O . TYR A 1 90 ? 4.632 -4.833 -13.837 1.00 94.75 90 TYR A O 1
ATOM 678 N N . PHE A 1 91 ? 5.233 -6.275 -15.460 1.00 94.50 91 PHE A N 1
ATOM 679 C CA . PHE A 1 91 ? 4.075 -7.154 -15.274 1.00 94.50 91 PHE A CA 1
ATOM 680 C C . PHE A 1 91 ? 4.040 -7.764 -13.871 1.00 94.50 91 PHE A C 1
ATOM 682 O O . PHE A 1 91 ? 2.986 -7.784 -13.234 1.00 94.50 91 PHE A O 1
ATOM 689 N N . LEU A 1 92 ? 5.192 -8.198 -13.346 1.00 96.00 92 LEU A N 1
ATOM 690 C CA . LEU A 1 92 ? 5.295 -8.664 -11.963 1.00 96.00 92 LEU A CA 1
ATOM 691 C C . LEU A 1 92 ? 4.931 -7.564 -10.965 1.00 96.00 92 LEU A C 1
ATOM 693 O O . LEU A 1 92 ? 4.267 -7.855 -9.977 1.00 96.00 92 LEU A O 1
ATOM 697 N N . GLY A 1 93 ? 5.323 -6.314 -11.213 1.00 97.69 93 GLY A N 1
ATOM 698 C CA . GLY A 1 93 ? 4.969 -5.193 -10.348 1.00 97.69 93 GLY A CA 1
ATOM 699 C C . GLY A 1 93 ? 3.463 -4.966 -10.268 1.00 97.69 93 GLY A C 1
ATOM 700 O O . GLY A 1 93 ? 2.927 -4.838 -9.170 1.00 97.69 93 GLY A O 1
ATOM 701 N N . ILE A 1 94 ? 2.763 -4.999 -11.403 1.00 98.06 94 ILE A N 1
ATOM 702 C CA . ILE A 1 94 ? 1.297 -4.892 -11.439 1.00 98.06 94 ILE A CA 1
ATOM 703 C C . ILE A 1 94 ? 0.651 -6.085 -10.723 1.00 98.06 94 ILE A C 1
ATOM 705 O O . ILE A 1 94 ? -0.204 -5.902 -9.858 1.00 98.06 94 ILE A O 1
ATOM 709 N N . PHE A 1 95 ? 1.092 -7.306 -11.033 1.00 98.19 95 PHE A N 1
ATOM 710 C CA . PHE A 1 95 ? 0.535 -8.528 -10.454 1.00 98.19 95 PHE A CA 1
ATOM 711 C C . PHE A 1 95 ? 0.720 -8.601 -8.930 1.00 98.19 95 PHE A C 1
ATOM 713 O O . PHE A 1 95 ? -0.231 -8.871 -8.197 1.00 98.19 95 PHE A O 1
ATOM 720 N N . LEU A 1 96 ? 1.927 -8.314 -8.432 1.00 98.31 96 LEU A N 1
ATOM 721 C CA . LEU A 1 96 ? 2.207 -8.287 -6.995 1.00 98.31 96 LEU A CA 1
ATOM 722 C C . LEU A 1 96 ? 1.409 -7.187 -6.294 1.00 98.31 96 LEU A C 1
ATOM 724 O O . LEU A 1 96 ? 0.861 -7.429 -5.220 1.00 98.31 96 LEU A O 1
ATOM 728 N N . ALA A 1 97 ? 1.285 -6.006 -6.901 1.00 98.50 97 ALA A N 1
ATOM 729 C CA . ALA A 1 97 ? 0.472 -4.937 -6.339 1.00 98.50 97 ALA A CA 1
ATOM 730 C C . ALA A 1 97 ? -1.011 -5.298 -6.264 1.00 98.50 97 ALA A C 1
ATOM 732 O O . ALA A 1 97 ? -1.639 -4.998 -5.253 1.00 98.50 97 ALA A O 1
ATOM 733 N N . LEU A 1 98 ? -1.552 -6.003 -7.262 1.00 98.38 98 LEU A N 1
ATOM 734 C CA . LEU A 1 98 ? -2.929 -6.496 -7.235 1.00 98.38 98 LEU A CA 1
ATOM 735 C C . LEU A 1 98 ? -3.163 -7.469 -6.068 1.00 98.38 98 LEU A C 1
ATOM 737 O O . LEU A 1 98 ? -4.156 -7.343 -5.352 1.00 98.38 98 LEU A O 1
ATOM 741 N N . ILE A 1 99 ? -2.227 -8.395 -5.824 1.00 98.38 99 ILE A N 1
ATOM 742 C CA . ILE A 1 99 ? -2.287 -9.314 -4.673 1.00 98.38 99 ILE A CA 1
ATOM 743 C C . ILE A 1 99 ? -2.259 -8.531 -3.355 1.00 98.38 99 ILE A C 1
ATOM 745 O O . ILE A 1 99 ? -3.076 -8.770 -2.464 1.00 98.38 99 ILE A O 1
ATOM 749 N N . MET A 1 100 ? -1.327 -7.585 -3.223 1.00 98.38 100 MET A N 1
ATOM 750 C CA . MET A 1 100 ? -1.178 -6.780 -2.008 1.00 98.38 100 MET A CA 1
ATOM 751 C C . MET A 1 100 ? -2.399 -5.894 -1.756 1.00 98.38 100 MET A C 1
ATOM 753 O O . MET A 1 100 ? -2.863 -5.804 -0.621 1.00 98.38 100 MET A O 1
ATOM 757 N N . TRP A 1 101 ? -2.951 -5.289 -2.808 1.00 98.44 101 TRP A N 1
ATOM 758 C CA . TRP A 1 101 ? -4.179 -4.505 -2.761 1.00 98.44 101 TRP A CA 1
ATOM 759 C C . TRP A 1 101 ? -5.376 -5.361 -2.337 1.00 98.44 101 TRP A C 1
ATOM 761 O O . TRP A 1 101 ? -6.099 -4.986 -1.415 1.00 98.44 101 TRP A O 1
ATOM 771 N N . GLY A 1 102 ? -5.534 -6.553 -2.922 1.00 98.00 102 GLY A N 1
ATOM 772 C CA . GLY A 1 102 ? -6.578 -7.499 -2.529 1.00 98.00 102 GLY A CA 1
ATOM 773 C C . GLY A 1 102 ? -6.476 -7.891 -1.054 1.00 98.00 102 GLY A C 1
ATOM 774 O O . GLY A 1 102 ? -7.479 -7.907 -0.340 1.00 98.00 102 GLY A O 1
ATOM 775 N N . PHE A 1 103 ? -5.260 -8.117 -0.548 1.00 97.25 103 PHE A N 1
ATOM 776 C CA . PHE A 1 103 ? -5.064 -8.385 0.876 1.00 97.25 103 PHE A CA 1
ATOM 777 C C . PHE A 1 103 ? -5.350 -7.153 1.751 1.00 97.25 103 PHE A C 1
ATOM 779 O O . PHE A 1 103 ? -5.924 -7.282 2.833 1.00 97.25 103 PHE A O 1
ATOM 786 N N . ALA A 1 104 ? -5.026 -5.945 1.281 1.00 97.81 104 ALA A N 1
ATOM 787 C CA . ALA A 1 104 ? -5.346 -4.703 1.981 1.00 97.81 104 ALA A CA 1
ATOM 788 C C . ALA A 1 104 ? -6.862 -4.507 2.153 1.00 97.81 104 ALA A C 1
ATOM 790 O O . ALA A 1 104 ? -7.291 -4.010 3.194 1.00 97.81 104 ALA A O 1
ATOM 791 N N . LEU A 1 105 ? -7.682 -4.948 1.191 1.00 97.69 105 LEU A N 1
ATOM 792 C CA . LEU A 1 105 ? -9.144 -4.907 1.307 1.00 97.69 105 LEU A CA 1
ATOM 793 C C . LEU A 1 105 ? -9.690 -5.809 2.419 1.00 97.69 105 LEU A C 1
ATOM 795 O O . LEU A 1 105 ? -10.669 -5.447 3.075 1.00 97.69 105 LEU A O 1
ATOM 799 N N . VAL A 1 106 ? -9.056 -6.957 2.675 1.00 95.81 106 VAL A N 1
ATOM 800 C CA . VAL A 1 106 ? -9.419 -7.824 3.809 1.00 95.81 106 VAL A CA 1
ATOM 801 C C . VAL A 1 106 ? -9.196 -7.076 5.124 1.00 95.81 106 VAL A C 1
ATOM 803 O O . VAL A 1 106 ? -10.087 -7.018 5.971 1.00 95.81 106 VAL A O 1
ATOM 806 N N . TRP A 1 107 ? -8.041 -6.422 5.266 1.00 95.25 107 TRP A N 1
ATOM 807 C CA . TRP A 1 107 ? -7.736 -5.607 6.442 1.00 95.25 107 TRP A CA 1
ATOM 808 C C . TRP A 1 107 ? -8.648 -4.391 6.577 1.00 95.25 107 TRP A C 1
ATOM 810 O O . TRP A 1 107 ? -9.099 -4.099 7.682 1.00 95.25 107 TRP A O 1
ATOM 820 N N . LEU A 1 108 ? -8.981 -3.723 5.469 1.00 96.38 108 LEU A N 1
ATOM 821 C CA . LEU A 1 108 ? -9.973 -2.649 5.457 1.00 96.38 108 LEU A CA 1
ATOM 822 C C . LEU A 1 108 ? -11.337 -3.150 5.942 1.00 96.38 108 LEU A C 1
ATOM 824 O O . LEU A 1 108 ? -11.977 -2.489 6.753 1.00 96.38 108 LEU A O 1
ATOM 828 N N . SER A 1 109 ? -11.754 -4.340 5.514 1.00 95.31 109 SER A N 1
ATOM 829 C CA . SER A 1 109 ? -13.008 -4.952 5.960 1.00 95.31 109 SER A CA 1
ATOM 830 C C . SER A 1 109 ? -12.997 -5.207 7.469 1.00 95.31 109 SER A C 1
ATOM 832 O O . SER A 1 109 ? -13.915 -4.784 8.169 1.00 95.31 109 SER A O 1
ATOM 834 N N . PHE A 1 110 ? -11.933 -5.818 8.005 1.00 91.81 110 PHE A N 1
ATOM 835 C CA . PHE A 1 110 ? -11.782 -6.020 9.453 1.00 91.81 110 PHE A CA 1
ATOM 836 C C . PHE A 1 110 ? -11.793 -4.705 10.229 1.00 91.81 110 PHE A C 1
ATOM 838 O O . PHE A 1 110 ? -12.421 -4.605 11.286 1.00 91.81 110 PHE A O 1
ATOM 845 N N . ALA A 1 111 ? -11.134 -3.686 9.691 1.00 92.81 111 ALA A N 1
ATOM 846 C CA . ALA A 1 111 ? -11.055 -2.368 10.286 1.00 92.81 111 ALA A CA 1
ATOM 847 C C . ALA A 1 111 ? -12.430 -1.676 10.350 1.00 92.81 111 ALA A C 1
ATOM 849 O O . ALA A 1 111 ? -12.821 -1.160 11.400 1.00 92.81 111 ALA A O 1
ATOM 850 N N . LEU A 1 112 ? -13.205 -1.740 9.263 1.00 93.81 112 LEU A N 1
ATOM 851 C CA . LEU A 1 112 ? -14.563 -1.198 9.191 1.00 93.81 112 LEU A CA 1
ATOM 852 C C . LEU A 1 112 ? -15.536 -1.949 10.107 1.00 93.81 112 LEU A C 1
ATOM 854 O O . LEU A 1 112 ? -16.300 -1.308 10.824 1.00 93.81 112 LEU A O 1
ATOM 858 N N . ILE A 1 113 ? -15.479 -3.286 10.147 1.00 92.75 113 ILE A N 1
ATOM 859 C CA . ILE A 1 113 ? -16.296 -4.101 11.064 1.00 92.75 113 ILE A CA 1
ATOM 860 C C . ILE A 1 113 ? -15.964 -3.762 12.526 1.00 92.75 113 ILE A C 1
ATOM 862 O O . ILE A 1 113 ? -16.867 -3.605 13.350 1.00 92.75 113 ILE A O 1
ATOM 866 N N . SER A 1 114 ? -14.680 -3.593 12.855 1.00 89.75 114 SER A N 1
ATOM 867 C CA . SER A 1 114 ? -14.236 -3.241 14.212 1.00 89.75 114 SER A CA 1
ATOM 868 C C . SER A 1 114 ? -14.795 -1.893 14.674 1.00 89.75 114 SER A C 1
ATOM 870 O O . SER A 1 114 ? -15.223 -1.766 15.817 1.00 89.75 114 SER A O 1
ATOM 872 N N . ILE A 1 115 ? -14.836 -0.892 13.788 1.00 90.31 115 ILE A N 1
ATOM 873 C CA . ILE A 1 115 ? -15.464 0.402 14.091 1.00 90.31 115 ILE A CA 1
ATOM 874 C C . ILE A 1 115 ? -16.993 0.275 14.139 1.00 90.31 115 ILE A C 1
ATOM 876 O O . ILE A 1 115 ? -17.616 0.793 15.063 1.00 90.31 115 ILE A O 1
ATOM 880 N N . GLY A 1 116 ? -17.603 -0.422 13.176 1.00 89.06 116 GLY A N 1
ATOM 881 C CA . GLY A 1 116 ? -19.060 -0.532 13.039 1.00 89.06 116 GLY A CA 1
ATOM 882 C C . GLY A 1 116 ? -19.745 -1.304 14.169 1.00 89.06 116 GLY A C 1
ATOM 883 O O . GLY A 1 116 ? -20.898 -1.035 14.490 1.00 89.06 116 GLY A O 1
ATOM 884 N N . THR A 1 117 ? -19.034 -2.228 14.814 1.00 88.88 117 THR A N 1
ATOM 885 C CA . THR A 1 117 ? -19.525 -2.969 15.990 1.00 88.88 117 THR A CA 1
ATOM 886 C C . THR A 1 117 ? -19.367 -2.190 17.302 1.00 88.88 117 THR A C 1
ATOM 888 O O . THR A 1 117 ? -19.846 -2.623 18.353 1.00 88.88 117 THR A O 1
ATOM 891 N N . MET A 1 118 ? -18.714 -1.026 17.274 1.00 85.50 118 MET A N 1
ATOM 892 C CA . MET A 1 118 ? -18.394 -0.254 18.467 1.00 85.50 118 MET A CA 1
ATOM 893 C C . MET A 1 118 ? -19.518 0.731 18.821 1.00 85.50 118 MET A C 1
ATOM 895 O O . MET A 1 118 ? -19.890 1.587 18.027 1.00 85.50 118 MET A O 1
ATOM 899 N N . GLN A 1 119 ? -20.023 0.682 20.059 1.00 81.75 119 GLN A N 1
ATOM 900 C CA . GLN A 1 119 ? -21.142 1.544 20.489 1.00 81.75 119 GLN A CA 1
ATOM 901 C C . GLN A 1 119 ? -20.832 3.050 20.493 1.00 81.75 119 GLN A C 1
ATOM 903 O O . GLN A 1 119 ? -21.734 3.871 20.355 1.00 81.75 119 GLN A O 1
ATOM 908 N N . LYS A 1 120 ? -19.573 3.432 20.737 1.00 84.69 120 LYS A N 1
ATOM 909 C CA . LYS A 1 120 ? -19.129 4.832 20.758 1.00 84.69 120 LYS A CA 1
ATOM 910 C C . LYS A 1 120 ? -17.731 4.919 20.184 1.00 84.69 120 LYS A C 1
ATOM 912 O O . LYS A 1 120 ? -16.815 4.369 20.792 1.00 84.69 120 LYS A O 1
ATOM 917 N N . PHE A 1 121 ? -17.579 5.650 19.086 1.00 86.06 121 PHE A N 1
ATOM 918 C CA . PHE A 1 121 ? -16.292 5.971 18.482 1.00 86.06 121 PHE A CA 1
ATOM 919 C C . PHE A 1 121 ? -15.944 7.445 18.753 1.00 86.06 121 PHE A C 1
ATOM 921 O O . PHE A 1 121 ? -16.457 8.327 18.064 1.00 86.06 121 PHE A O 1
ATOM 928 N N . PRO A 1 122 ? -15.156 7.746 19.806 1.00 84.06 122 PRO A N 1
ATOM 929 C CA . PRO A 1 122 ? -14.854 9.123 20.178 1.00 84.06 122 PRO A CA 1
ATOM 930 C C . PRO A 1 122 ? -13.881 9.771 19.188 1.00 84.06 122 PRO A C 1
ATOM 932 O O . PRO A 1 122 ? -12.918 9.147 18.735 1.00 84.06 122 PRO A O 1
ATOM 935 N N . PHE A 1 123 ? -14.105 11.050 18.893 1.00 88.25 123 PHE A N 1
ATOM 936 C CA . PHE A 1 123 ? -13.142 11.855 18.151 1.00 88.25 123 PHE A CA 1
ATOM 937 C C . PHE A 1 123 ? -11.921 12.161 19.025 1.00 88.25 123 PHE A C 1
ATOM 939 O O . PHE A 1 123 ? -12.066 12.605 20.163 1.00 88.25 123 PHE A O 1
ATOM 946 N N . ASN A 1 124 ? -10.722 11.889 18.513 1.00 89.06 124 ASN A N 1
ATOM 947 C CA . ASN A 1 124 ? -9.457 12.124 19.209 1.00 89.06 124 ASN A CA 1
ATOM 948 C C . ASN A 1 124 ? -8.294 12.239 18.205 1.00 89.06 124 ASN A C 1
ATOM 950 O O . ASN A 1 124 ? -8.470 12.027 17.005 1.00 89.06 124 ASN A O 1
ATOM 954 N N . MET A 1 125 ? -7.086 12.526 18.699 1.00 88.00 125 MET A N 1
ATOM 955 C CA . MET A 1 125 ? -5.885 12.670 17.861 1.00 88.00 125 MET A CA 1
ATOM 956 C C . MET A 1 125 ? -5.537 11.425 17.028 1.00 88.00 125 MET A C 1
ATOM 958 O O . MET A 1 125 ? -4.907 11.552 15.981 1.00 88.00 125 MET A O 1
ATOM 962 N N . GLY A 1 126 ? -5.977 10.236 17.444 1.00 86.94 126 GLY A N 1
ATOM 963 C CA . GLY A 1 126 ? -5.785 8.981 16.722 1.00 86.94 126 GLY A CA 1
ATOM 964 C C . GLY A 1 126 ? -6.456 8.942 15.347 1.00 86.94 126 GLY A C 1
ATOM 965 O O . GLY A 1 126 ? -6.023 8.164 14.504 1.00 86.94 126 GLY A O 1
ATOM 966 N N . TRP A 1 127 ? -7.434 9.811 15.065 1.00 90.25 127 TRP A N 1
ATOM 967 C CA . TRP A 1 127 ? -8.073 9.919 13.744 1.00 90.25 127 TRP A CA 1
ATOM 968 C C . TRP A 1 127 ? -7.093 10.265 12.618 1.00 90.25 127 TRP A C 1
ATOM 970 O O . TRP A 1 127 ? -7.283 9.839 11.481 1.00 90.25 127 TRP A O 1
ATOM 980 N N . TRP A 1 128 ? -5.990 10.953 12.916 1.00 89.44 128 TRP A N 1
ATOM 981 C CA . TRP A 1 128 ? -4.933 11.173 11.925 1.00 89.44 128 TRP A CA 1
ATOM 982 C C . TRP A 1 128 ? -4.332 9.861 11.400 1.00 89.44 128 TRP A C 1
ATOM 984 O O . TRP A 1 128 ? -3.855 9.820 10.266 1.00 89.44 128 TRP A O 1
ATOM 994 N N . GLY A 1 129 ? -4.445 8.767 12.161 1.00 88.00 129 GLY A N 1
ATOM 995 C CA . GLY A 1 129 ? -4.036 7.424 11.757 1.00 88.00 129 GLY A CA 1
ATOM 996 C C . GLY A 1 129 ? -4.789 6.856 10.549 1.00 88.00 129 GLY A C 1
ATOM 997 O O . GLY A 1 129 ? -4.308 5.895 9.959 1.00 88.00 129 GLY A O 1
ATOM 998 N N . PHE A 1 130 ? -5.911 7.452 10.127 1.00 91.44 130 PHE A N 1
ATOM 999 C CA . PHE A 1 130 ? -6.592 7.078 8.881 1.00 91.44 130 PHE A CA 1
ATOM 1000 C C . PHE A 1 130 ? -5.854 7.553 7.627 1.00 91.44 130 PHE A C 1
ATOM 1002 O O . PHE A 1 130 ? -5.930 6.908 6.583 1.00 91.44 130 PHE A O 1
ATOM 1009 N N . THR A 1 131 ? -5.149 8.683 7.716 1.00 93.06 131 THR A N 1
ATOM 1010 C CA . THR A 1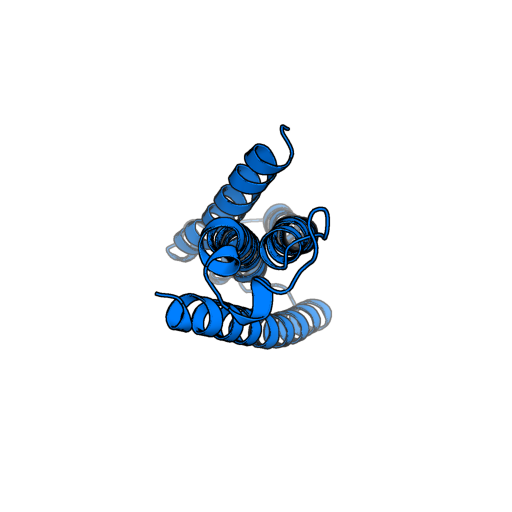 131 ? -4.640 9.401 6.538 1.00 93.06 131 THR A CA 1
ATOM 1011 C C . THR A 1 131 ? -3.625 8.585 5.750 1.00 93.06 131 THR A C 1
ATOM 1013 O O . THR A 1 131 ? -3.786 8.409 4.545 1.00 93.06 131 THR A O 1
ATOM 1016 N N . PHE A 1 132 ? -2.609 8.044 6.424 1.00 94.19 132 PHE A N 1
ATOM 1017 C CA . PHE A 1 132 ? -1.563 7.276 5.759 1.00 94.19 132 PHE A CA 1
ATOM 1018 C C . PHE A 1 132 ? -2.098 5.972 5.146 1.00 94.19 132 PHE A C 1
ATOM 1020 O O . PHE A 1 132 ? -1.950 5.818 3.935 1.00 94.19 132 PHE A O 1
ATOM 1027 N N . PRO A 1 133 ? -2.763 5.060 5.888 1.00 95.69 133 PRO A N 1
ATOM 1028 C CA . PRO A 1 133 ? -3.192 3.780 5.328 1.00 95.69 133 PRO A CA 1
ATOM 1029 C C . PRO A 1 133 ? -4.227 3.920 4.206 1.00 95.69 133 PRO A C 1
ATOM 1031 O O . PRO A 1 133 ? -4.115 3.242 3.187 1.00 95.69 133 PRO A O 1
ATOM 1034 N N . LEU A 1 134 ? -5.200 4.828 4.346 1.00 96.44 134 LEU A N 1
ATOM 1035 C CA . LEU A 1 134 ? -6.183 5.072 3.286 1.00 96.44 134 LEU A CA 1
ATOM 1036 C C . LEU A 1 134 ? -5.558 5.798 2.091 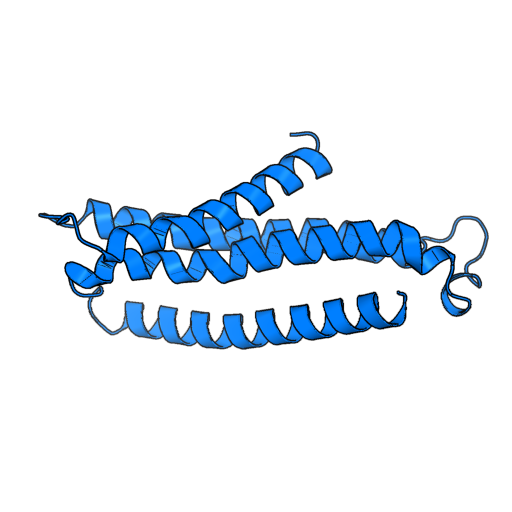1.00 96.44 134 LEU A C 1
ATOM 1038 O O . LEU A 1 134 ? -5.885 5.483 0.950 1.00 96.44 134 LEU A O 1
ATOM 1042 N N . GLY A 1 135 ? -4.628 6.724 2.336 1.00 97.62 135 GLY A N 1
ATOM 1043 C CA . GLY A 1 135 ? -3.908 7.434 1.283 1.00 97.62 135 GLY A CA 1
ATOM 1044 C C . GLY A 1 135 ? -3.087 6.493 0.405 1.00 97.62 135 GLY A C 1
ATOM 1045 O O . GLY A 1 135 ? -3.205 6.540 -0.816 1.00 97.62 13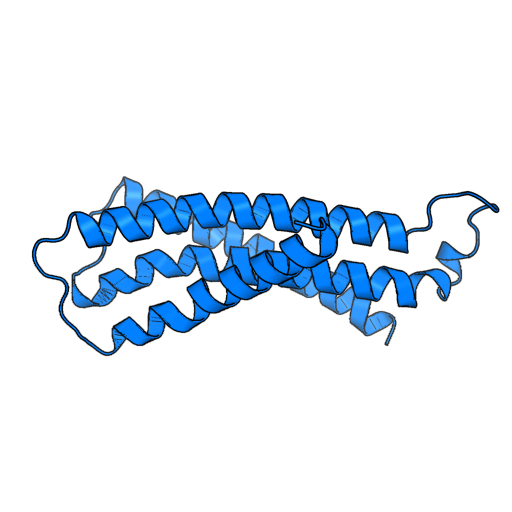5 GLY A O 1
ATOM 1046 N N . VAL A 1 136 ? -2.307 5.589 1.004 1.00 97.94 136 VAL A N 1
ATOM 1047 C CA . VAL A 1 136 ? -1.489 4.636 0.233 1.00 97.94 136 VAL A CA 1
ATOM 1048 C C . VAL A 1 136 ? -2.320 3.534 -0.426 1.00 97.94 136 VAL A C 1
ATOM 1050 O O . VAL A 1 136 ? -1.951 3.031 -1.485 1.00 97.94 136 VAL A O 1
ATOM 1053 N N . LEU A 1 137 ? -3.474 3.178 0.150 1.00 98.25 137 LEU A N 1
ATOM 1054 C CA . LEU A 1 137 ? -4.444 2.326 -0.534 1.00 98.25 137 LEU A CA 1
ATOM 1055 C C . LEU A 1 137 ? -5.010 3.034 -1.771 1.00 98.25 137 LEU A C 1
ATOM 1057 O O . LEU A 1 137 ? -5.092 2.424 -2.836 1.00 98.25 137 LEU A O 1
ATOM 1061 N N . ALA A 1 138 ? -5.352 4.319 -1.660 1.00 98.25 138 ALA A N 1
ATOM 1062 C CA . ALA A 1 138 ? -5.867 5.110 -2.773 1.00 98.25 138 ALA A CA 1
ATOM 1063 C C . ALA A 1 138 ? -4.827 5.287 -3.890 1.00 98.25 138 ALA A C 1
ATOM 1065 O O . ALA A 1 138 ? -5.171 5.130 -5.058 1.00 98.25 138 ALA A O 1
ATOM 1066 N N . THR A 1 139 ? -3.554 5.546 -3.569 1.00 98.25 139 THR A N 1
ATOM 1067 C CA . THR A 1 139 ? -2.500 5.657 -4.594 1.00 98.25 139 THR A CA 1
ATOM 1068 C C . THR A 1 139 ? -2.223 4.327 -5.291 1.00 98.25 139 THR A C 1
ATOM 1070 O O . THR A 1 139 ? -2.070 4.312 -6.511 1.00 98.25 139 THR A O 1
ATOM 1073 N N . CYS A 1 140 ? -2.205 3.214 -4.551 1.00 98.38 140 CYS A N 1
ATOM 1074 C CA . CYS A 1 140 ? -2.101 1.868 -5.121 1.00 98.38 140 CYS A CA 1
ATOM 1075 C C . CYS A 1 140 ? -3.283 1.573 -6.059 1.00 98.38 140 CYS A C 1
ATOM 1077 O O . CYS A 1 140 ? -3.087 1.190 -7.209 1.00 98.38 140 CYS A O 1
ATOM 1079 N N . THR A 1 141 ? -4.508 1.864 -5.606 1.00 98.31 141 THR A N 1
ATOM 1080 C CA . THR A 1 141 ? -5.735 1.707 -6.406 1.00 98.31 141 THR A CA 1
ATOM 1081 C C . THR A 1 141 ? -5.678 2.543 -7.681 1.00 98.31 141 THR A C 1
ATOM 1083 O O . THR A 1 141 ? -5.900 2.020 -8.766 1.00 98.31 141 THR A O 1
ATOM 1086 N N . GLY A 1 142 ? -5.340 3.830 -7.569 1.00 98.25 142 GLY A N 1
ATOM 1087 C CA . GLY A 1 142 ? -5.277 4.740 -8.711 1.00 98.25 142 GLY A CA 1
ATOM 1088 C C . GLY A 1 142 ? -4.219 4.333 -9.733 1.00 98.25 142 GLY A C 1
ATOM 1089 O O . GLY A 1 142 ? -4.428 4.509 -10.929 1.00 98.25 142 GLY A O 1
ATOM 1090 N N . MET A 1 143 ? -3.105 3.744 -9.289 1.00 97.81 143 MET A N 1
ATOM 1091 C CA . MET A 1 143 ? -2.123 3.193 -10.216 1.00 97.81 143 MET A CA 1
ATOM 1092 C C . MET A 1 143 ? -2.615 1.901 -10.859 1.00 97.81 143 MET A C 1
ATOM 1094 O O . MET A 1 143 ? -2.496 1.765 -12.063 1.00 97.81 143 MET A O 1
ATOM 1098 N N . LEU A 1 144 ? -3.190 0.962 -10.101 1.00 98.25 144 LEU A N 1
ATOM 1099 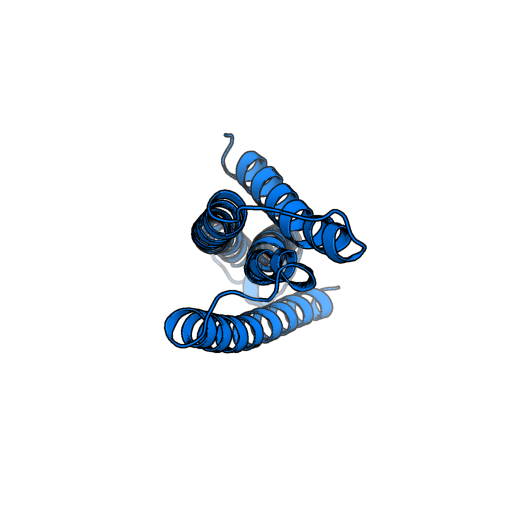C CA . LEU A 1 144 ? -3.774 -0.252 -10.684 1.00 98.25 144 LEU A CA 1
ATOM 1100 C C . LEU A 1 144 ? -4.845 0.078 -11.730 1.00 98.25 144 LEU A C 1
ATOM 1102 O O . LEU A 1 144 ? -4.822 -0.519 -12.796 1.00 98.25 144 LEU A O 1
ATOM 1106 N N . ALA A 1 145 ? -5.707 1.061 -11.464 1.00 97.81 145 ALA A N 1
ATOM 1107 C CA . ALA A 1 145 ? -6.696 1.558 -12.420 1.00 97.81 145 ALA A CA 1
ATOM 1108 C C . ALA A 1 145 ? -6.044 2.029 -13.732 1.00 97.81 145 ALA A C 1
ATOM 1110 O O . ALA A 1 145 ? -6.431 1.597 -14.812 1.00 97.81 145 ALA A O 1
ATOM 1111 N N . GLN A 1 146 ? -4.981 2.836 -13.637 1.00 96.56 146 GLN A N 1
ATOM 1112 C CA . GLN A 1 146 ? -4.224 3.299 -14.806 1.00 96.56 146 GLN A CA 1
ATOM 1113 C C . GLN A 1 146 ? -3.520 2.172 -15.568 1.00 96.56 146 GLN A C 1
ATOM 1115 O O . GLN A 1 146 ? -3.443 2.229 -16.785 1.00 96.56 146 GLN A O 1
ATOM 1120 N N . GLU A 1 147 ? -2.944 1.190 -14.870 1.00 95.31 147 GLU A N 1
ATOM 1121 C CA . GLU A 1 147 ? -2.172 0.116 -15.511 1.00 95.31 147 GLU A CA 1
ATOM 1122 C C . GLU A 1 147 ? -3.060 -1.024 -16.049 1.00 95.31 147 GLU A C 1
ATOM 1124 O O . GLU A 1 147 ? -2.595 -1.822 -16.860 1.00 95.31 147 GLU A O 1
ATOM 1129 N N . LEU A 1 148 ? -4.310 -1.132 -15.583 1.00 94.06 148 LEU A N 1
ATOM 1130 C CA . LEU A 1 148 ? -5.283 -2.148 -16.007 1.00 94.06 148 LEU A CA 1
ATOM 1131 C C . LEU A 1 148 ? -6.383 -1.593 -16.927 1.00 94.06 148 LEU A C 1
ATOM 1133 O O . LEU A 1 148 ? -7.228 -2.372 -17.361 1.00 94.06 148 LEU A O 1
ATOM 1137 N N . ASP A 1 149 ? -6.373 -0.288 -17.213 1.00 91.75 149 ASP A N 1
ATOM 1138 C CA . ASP A 1 149 ? -7.398 0.420 -17.993 1.00 91.75 149 ASP A CA 1
ATOM 1139 C C . ASP A 1 149 ? -8.835 0.223 -17.451 1.00 91.75 149 ASP A C 1
ATOM 1141 O O . ASP A 1 149 ? -9.775 -0.017 -18.215 1.00 91.75 149 ASP A O 1
ATOM 1145 N N . ILE A 1 150 ? -9.010 0.324 -16.123 1.00 80.31 150 ILE A N 1
ATOM 1146 C CA . ILE A 1 150 ? -10.308 0.183 -15.419 1.00 80.31 150 ILE A CA 1
ATOM 1147 C C . ILE A 1 150 ? -10.694 1.405 -14.587 1.00 80.31 150 ILE A C 1
ATOM 1149 O O . ILE A 1 150 ? -9.789 2.137 -14.125 1.00 80.31 150 ILE A O 1
#

pLDDT: mean 89.14, std 11.24, range [51.62, 98.5]

Radius of gyration: 18.72 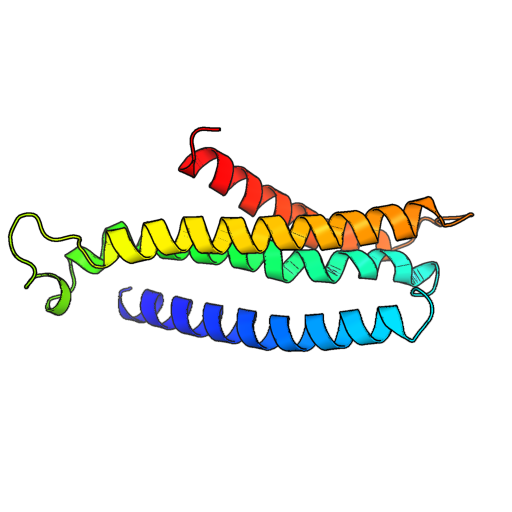Å; chains: 1; bounding box: 46×27×55 Å

Organism: NCBI:txid2078593

InterPro domains:
  IPR004695 Transporter protein SLAC1/Mae1/ Ssu1/TehA [PF03595] (5-149)
  IPR038665 Voltage-dependent anion channel superfamily [G3DSA:1.50.10.150] (3-150)
  IPR051629 Sulfite Efflux Tellurite-Resistance Transporter [PTHR31686] (4-149)

Sequence (150 aa):
MRSSLVASYILWGIGICFSGMVLALYFHRLTIHSLPSKEAIVSVFLPIGPLGQGGFGIQQLGKVSLKLLPQITVFKTAAPGAIHGGEILYFLGIFLALIMWGFALVWLSFALISIGTMQKFPFNMGWWGFTFPLGVLATCTGMLAQELDI

Foldseek 3Di:
DLVVLVVLVVVLVVLVVVLVVVVVVVVVCVVPDPQDDLVQLLVLLVNLQNLLLSLLSQLVSLVVLLVPQCVDPVQVPDDVPDDTPSNVSNVVSLVSSVVSLVVSVVSVVVSVVSVVPDPDRDDDPSVVSCCRSVVSSVSSVVSNCVVVVD